Protein AF-A0A9E0WVB7-F1 (afdb_monomer_lite)

pLDDT: mean 81.83, std 14.7, range [46.34, 97.38]

Structure (mmCIF, N/CA/C/O backbone):
data_AF-A0A9E0WVB7-F1
#
_entry.id   AF-A0A9E0WVB7-F1
#
loop_
_atom_site.group_PDB
_atom_site.id
_atom_site.type_symbol
_atom_site.label_atom_id
_atom_site.label_alt_id
_atom_site.label_comp_id
_atom_site.label_asym_id
_atom_site.label_entity_id
_atom_site.label_seq_id
_atom_site.pdbx_PDB_ins_code
_atom_site.Cartn_x
_atom_site.Cartn_y
_atom_site.Cartn_z
_atom_site.occupancy
_atom_site.B_iso_or_equiv
_atom_site.auth_seq_id
_atom_site.auth_comp_id
_atom_site.auth_asym_id
_atom_site.auth_atom_id
_atom_site.pdbx_PDB_model_num
ATOM 1 N N . MET A 1 1 ? 19.053 -2.340 10.636 1.00 48.84 1 MET A N 1
ATOM 2 C CA . MET A 1 1 ? 18.260 -1.743 9.539 1.00 48.84 1 MET A CA 1
ATOM 3 C C . MET A 1 1 ? 16.827 -1.697 10.022 1.00 48.84 1 MET A C 1
ATOM 5 O O . MET A 1 1 ? 16.430 -2.649 10.674 1.00 48.84 1 MET A O 1
ATOM 9 N N . SER A 1 2 ? 16.124 -0.582 9.832 1.00 46.34 2 SER A N 1
ATOM 10 C CA . SER A 1 2 ? 14.733 -0.446 10.274 1.00 46.34 2 SER A CA 1
ATOM 11 C C . SER A 1 2 ? 13.798 -0.911 9.161 1.00 46.34 2 SER A C 1
ATOM 13 O O . SER A 1 2 ? 13.956 -0.451 8.032 1.00 46.34 2 SER A O 1
ATOM 15 N N . ASP A 1 3 ? 12.821 -1.757 9.488 1.00 56.62 3 ASP A N 1
ATOM 16 C CA . ASP A 1 3 ? 11.763 -2.218 8.572 1.00 56.62 3 ASP A CA 1
ATOM 17 C C . ASP A 1 3 ? 10.654 -1.158 8.376 1.00 56.62 3 ASP A C 1
ATOM 19 O O . ASP A 1 3 ? 9.590 -1.426 7.818 1.00 56.62 3 ASP A O 1
ATOM 23 N N . THR A 1 4 ? 10.868 0.064 8.871 1.00 65.06 4 THR A N 1
ATOM 24 C CA . THR A 1 4 ? 9.889 1.152 8.823 1.00 65.06 4 THR A CA 1
ATOM 25 C C . THR A 1 4 ? 9.940 1.906 7.495 1.00 65.06 4 THR A C 1
ATOM 27 O O . THR A 1 4 ? 10.993 2.381 7.064 1.00 65.06 4 THR A O 1
ATOM 30 N N . PHE A 1 5 ? 8.770 2.111 6.887 1.00 63.16 5 PHE A N 1
ATOM 31 C CA . PHE A 1 5 ? 8.596 3.068 5.795 1.00 63.16 5 PHE A CA 1
ATOM 32 C C . PHE A 1 5 ? 8.898 4.490 6.271 1.00 63.16 5 PHE A C 1
ATOM 34 O O . PHE A 1 5 ? 8.230 5.015 7.162 1.00 63.16 5 PHE A O 1
ATOM 41 N N . THR A 1 6 ? 9.896 5.123 5.657 1.00 66.25 6 THR A N 1
ATOM 42 C CA . THR A 1 6 ? 10.201 6.536 5.888 1.00 66.25 6 THR A CA 1
ATOM 43 C C . THR A 1 6 ? 9.596 7.354 4.758 1.00 66.25 6 THR A C 1
ATOM 45 O O . THR A 1 6 ? 9.941 7.174 3.590 1.00 66.25 6 THR A O 1
ATOM 48 N N . PHE A 1 7 ? 8.679 8.245 5.123 1.00 54.62 7 PHE A N 1
ATOM 49 C CA . PHE A 1 7 ? 7.975 9.121 4.200 1.00 54.62 7 PHE A CA 1
ATOM 50 C C . PHE A 1 7 ? 8.778 10.401 3.971 1.00 54.62 7 PHE A C 1
ATOM 52 O O . PHE A 1 7 ? 9.064 11.134 4.918 1.00 54.62 7 PHE A O 1
ATOM 59 N N . THR A 1 8 ? 9.123 10.691 2.721 1.00 60.03 8 THR A N 1
ATOM 60 C CA . THR A 1 8 ? 9.835 11.908 2.328 1.00 60.03 8 THR A CA 1
ATOM 61 C C . THR A 1 8 ? 9.042 12.647 1.251 1.00 60.03 8 THR A C 1
ATOM 63 O O . THR A 1 8 ? 8.426 12.068 0.356 1.00 60.03 8 THR A O 1
ATOM 66 N N . SER A 1 9 ? 9.007 13.978 1.324 1.00 57.41 9 SER A N 1
ATOM 67 C CA . SER A 1 9 ? 8.469 14.770 0.215 1.00 57.41 9 SER A CA 1
ATOM 68 C C . SER A 1 9 ? 9.299 14.481 -1.038 1.00 57.41 9 SER A C 1
ATOM 70 O O . SER A 1 9 ? 10.528 14.562 -0.976 1.00 57.41 9 SER A O 1
ATOM 72 N N . GLY A 1 10 ? 8.646 14.143 -2.153 1.00 55.22 10 GLY A N 1
ATOM 73 C CA . GLY A 1 10 ? 9.338 13.749 -3.379 1.00 55.22 10 GLY A CA 1
ATOM 74 C C . GLY A 1 10 ? 10.284 14.845 -3.877 1.00 55.22 10 GLY A C 1
ATOM 75 O O . GLY A 1 10 ? 9.906 16.015 -3.976 1.00 55.22 10 GLY A O 1
ATOM 76 N N . ALA A 1 11 ? 11.524 14.477 -4.205 1.00 52.75 11 ALA A N 1
ATOM 77 C CA . ALA A 1 11 ? 12.435 15.380 -4.894 1.00 52.75 11 ALA A CA 1
ATOM 78 C C . ALA A 1 11 ? 11.952 15.556 -6.346 1.00 52.75 11 ALA A C 1
ATOM 80 O O . ALA A 1 11 ? 11.760 14.570 -7.055 1.00 52.75 11 ALA A O 1
ATOM 81 N N . ASN A 1 12 ? 11.805 16.814 -6.786 1.00 51.78 12 ASN A N 1
ATOM 82 C CA . ASN A 1 12 ? 11.349 17.273 -8.114 1.00 51.78 12 ASN A CA 1
ATOM 83 C C . ASN A 1 12 ? 9.842 17.572 -8.264 1.00 51.78 12 ASN A C 1
ATOM 85 O O . ASN A 1 12 ? 9.169 17.020 -9.127 1.00 51.78 12 ASN A O 1
ATOM 89 N N . LEU A 1 13 ? 9.337 18.560 -7.516 1.00 52.12 13 LEU A N 1
ATOM 90 C CA . LEU A 1 13 ? 7.989 19.149 -7.643 1.00 52.12 13 LEU A CA 1
ATOM 91 C C . LEU A 1 13 ? 7.839 20.125 -8.843 1.00 52.12 13 LEU A C 1
ATOM 93 O O . LEU A 1 13 ? 7.372 21.252 -8.690 1.00 52.12 13 LEU A O 1
ATOM 97 N N . ARG A 1 14 ? 8.263 19.738 -10.052 1.00 50.09 14 ARG A N 1
ATOM 98 C CA . ARG A 1 14 ? 7.958 20.464 -11.314 1.00 50.09 14 ARG A CA 1
ATOM 99 C C . ARG A 1 14 ? 6.973 19.626 -12.144 1.00 50.09 14 ARG A C 1
ATOM 101 O O . ARG A 1 14 ? 6.858 18.447 -11.843 1.00 50.09 14 ARG A O 1
ATOM 108 N N . PRO A 1 15 ? 6.224 20.164 -13.128 1.00 49.16 15 PRO A N 1
ATOM 109 C CA . PRO A 1 15 ? 4.788 19.876 -13.313 1.00 49.16 15 PRO A CA 1
ATOM 110 C C . PRO A 1 15 ? 4.400 18.442 -13.742 1.00 49.16 15 PRO A C 1
ATOM 112 O O . PRO A 1 15 ? 3.219 18.164 -13.911 1.00 49.16 15 PRO A O 1
ATOM 115 N N . ALA A 1 16 ? 5.364 17.526 -13.878 1.00 53.88 16 ALA A N 1
ATOM 116 C CA . ALA A 1 16 ? 5.172 16.092 -14.107 1.00 53.88 16 ALA A CA 1
ATOM 117 C C . ALA A 1 16 ? 5.858 15.184 -13.059 1.00 53.88 16 ALA A C 1
ATOM 119 O O . ALA A 1 16 ? 6.043 13.990 -13.284 1.00 53.88 16 ALA A O 1
ATOM 120 N N . GLY A 1 17 ? 6.274 15.751 -11.929 1.00 66.94 17 GLY A N 1
ATOM 121 C CA . GLY A 1 17 ? 7.170 15.121 -10.970 1.00 66.94 17 GLY A CA 1
ATOM 122 C C . GLY A 1 17 ? 6.508 14.274 -9.887 1.00 66.94 17 GLY A C 1
ATOM 123 O O . GLY A 1 17 ? 5.281 14.199 -9.754 1.00 66.94 17 GLY A O 1
ATOM 124 N N . LEU A 1 18 ? 7.363 13.627 -9.101 1.00 73.00 18 LEU A N 1
ATOM 125 C CA . LEU A 1 18 ? 6.999 12.825 -7.942 1.00 73.00 18 LEU A CA 1
ATOM 126 C C . LEU A 1 18 ? 6.455 13.753 -6.848 1.00 73.00 18 LEU A C 1
ATOM 128 O O . LEU A 1 18 ? 7.194 14.556 -6.286 1.00 73.00 18 LEU A O 1
ATOM 132 N N . ALA A 1 19 ? 5.154 13.675 -6.571 1.00 79.62 19 ALA A N 1
ATOM 133 C CA . ALA A 1 19 ? 4.512 14.470 -5.526 1.00 79.62 19 ALA A CA 1
ATOM 134 C C . ALA A 1 19 ? 4.908 13.970 -4.132 1.00 79.62 19 ALA A C 1
ATOM 136 O O . ALA A 1 19 ? 5.050 14.748 -3.191 1.00 79.62 19 ALA A O 1
ATOM 137 N N . TYR A 1 20 ? 5.082 12.656 -4.008 1.00 82.88 20 TYR A N 1
ATOM 138 C CA . TYR A 1 20 ? 5.343 11.991 -2.745 1.00 82.88 20 TYR A CA 1
ATOM 139 C C . TYR A 1 20 ? 6.110 10.697 -2.957 1.00 82.88 20 TYR A C 1
ATOM 141 O O . TYR A 1 20 ? 5.823 9.971 -3.913 1.00 82.88 20 TYR A O 1
ATOM 149 N N . GLU A 1 21 ? 7.019 10.391 -2.038 1.00 85.56 21 GLU A N 1
ATOM 150 C CA . GLU A 1 21 ? 7.712 9.114 -1.987 1.00 85.56 21 GLU A CA 1
ATOM 151 C C . GLU A 1 21 ? 7.816 8.609 -0.547 1.00 85.56 21 GLU A C 1
ATOM 153 O O . GLU A 1 21 ? 8.089 9.344 0.394 1.00 85.56 21 GLU A O 1
ATOM 158 N N . SER A 1 22 ? 7.600 7.319 -0.366 1.00 84.00 22 SER A N 1
ATOM 159 C CA . SER A 1 22 ? 7.937 6.604 0.854 1.00 84.00 22 SER A CA 1
ATOM 160 C C . SER A 1 22 ? 8.802 5.438 0.481 1.00 84.00 22 SER A C 1
ATOM 162 O O . SER A 1 22 ? 8.465 4.739 -0.474 1.00 84.00 22 SER A O 1
ATOM 164 N N . THR A 1 23 ? 9.861 5.184 1.234 1.00 85.44 23 THR A N 1
ATOM 165 C CA . THR A 1 23 ? 10.708 4.018 0.993 1.00 85.44 23 THR A CA 1
ATOM 166 C C . THR A 1 23 ? 11.015 3.267 2.273 1.00 85.44 23 THR A C 1
ATOM 168 O O . THR A 1 23 ? 11.236 3.879 3.320 1.00 85.44 23 THR A O 1
ATOM 171 N N . ALA A 1 24 ? 11.080 1.943 2.165 1.00 84.25 24 ALA A N 1
ATOM 172 C CA . ALA A 1 24 ? 11.630 1.057 3.181 1.00 84.25 24 ALA A CA 1
ATOM 173 C C . ALA A 1 24 ? 12.738 0.204 2.555 1.00 84.25 24 ALA A C 1
ATOM 175 O O . ALA A 1 24 ? 12.566 -0.371 1.475 1.00 84.25 24 ALA A O 1
ATOM 176 N N . PHE A 1 25 ? 13.876 0.126 3.242 1.00 84.56 25 PHE A N 1
ATOM 177 C CA . PHE A 1 25 ? 14.972 -0.752 2.851 1.00 84.56 25 PHE A CA 1
ATOM 178 C C . PHE A 1 25 ? 14.753 -2.132 3.453 1.00 84.56 25 PHE A C 1
ATOM 180 O O . PHE A 1 25 ? 14.686 -2.282 4.669 1.00 84.56 25 PHE A O 1
ATOM 187 N N . ILE A 1 26 ? 14.694 -3.133 2.587 1.00 81.44 26 ILE A N 1
ATOM 188 C CA . ILE A 1 26 ? 14.621 -4.547 2.945 1.00 81.44 26 ILE A CA 1
ATOM 189 C C . ILE A 1 26 ? 15.946 -5.168 2.472 1.00 81.44 26 ILE A C 1
ATOM 191 O O . ILE A 1 26 ? 16.460 -4.752 1.435 1.00 81.44 26 ILE A O 1
ATOM 195 N N . PRO A 1 27 ? 16.570 -6.127 3.175 1.00 83.94 27 PRO A N 1
ATOM 196 C CA . PRO A 1 27 ? 17.826 -6.719 2.712 1.00 83.94 27 PRO A CA 1
ATOM 197 C C . PRO A 1 27 ? 17.748 -7.207 1.249 1.00 83.94 27 PRO A C 1
ATOM 199 O O . PRO A 1 27 ? 17.012 -8.137 0.930 1.00 83.94 27 PRO A O 1
ATOM 202 N N . GLY A 1 28 ? 18.488 -6.544 0.351 1.00 84.25 28 GLY A N 1
ATOM 203 C CA . GLY A 1 28 ? 18.493 -6.820 -1.095 1.00 84.25 28 GLY A CA 1
ATOM 204 C C . GLY A 1 28 ? 17.394 -6.137 -1.926 1.00 84.25 28 GLY A C 1
ATOM 205 O O . GLY A 1 28 ? 17.394 -6.291 -3.148 1.00 84.25 28 GLY A O 1
ATOM 206 N N . TRP A 1 29 ? 16.492 -5.367 -1.307 1.00 85.31 29 TRP A N 1
ATOM 207 C CA . TRP A 1 29 ? 15.314 -4.773 -1.948 1.00 85.31 29 TRP A CA 1
ATOM 208 C C . TRP A 1 29 ? 14.983 -3.365 -1.426 1.00 85.31 29 TRP A C 1
ATOM 210 O O . TRP A 1 29 ? 15.284 -2.989 -0.296 1.00 85.31 29 TRP A O 1
ATOM 220 N N . LEU A 1 30 ? 14.286 -2.586 -2.248 1.00 86.69 30 LEU A N 1
ATOM 221 C CA . LEU A 1 30 ? 13.718 -1.291 -1.887 1.00 86.69 30 LEU A CA 1
ATOM 222 C C . LEU A 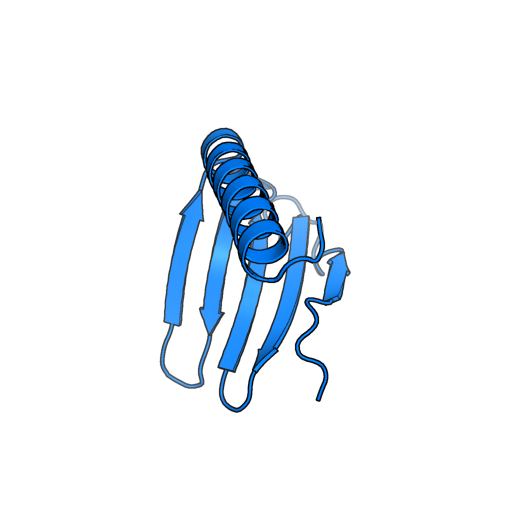1 30 ? 12.212 -1.312 -2.147 1.00 86.69 30 LEU A C 1
ATOM 224 O O . LEU A 1 30 ? 11.778 -1.296 -3.304 1.00 86.69 30 LEU A O 1
ATOM 228 N N . ALA A 1 31 ? 11.415 -1.318 -1.083 1.00 88.06 31 ALA A N 1
ATOM 229 C CA . ALA A 1 31 ? 9.978 -1.107 -1.194 1.00 88.06 31 ALA A CA 1
ATOM 230 C C . ALA A 1 31 ? 9.690 0.396 -1.268 1.00 88.06 31 ALA A C 1
ATOM 232 O O . ALA A 1 31 ? 10.286 1.176 -0.524 1.00 88.06 31 ALA A O 1
ATOM 233 N N . SER A 1 32 ? 8.781 0.810 -2.149 1.00 87.75 32 SER A N 1
ATOM 234 C CA . SER A 1 32 ? 8.436 2.219 -2.334 1.00 87.75 32 SER A CA 1
ATOM 235 C C . SER A 1 32 ? 6.946 2.448 -2.569 1.00 87.75 32 SER A C 1
ATOM 237 O O . SER A 1 32 ? 6.343 1.738 -3.373 1.00 87.75 32 SER A O 1
ATOM 239 N N . VAL A 1 33 ? 6.393 3.496 -1.957 1.00 89.25 33 VAL A N 1
ATOM 240 C CA . VAL A 1 33 ? 5.097 4.091 -2.316 1.00 89.25 33 VAL A CA 1
ATOM 241 C C . VAL A 1 33 ? 5.356 5.437 -2.975 1.00 89.25 33 VAL A C 1
ATOM 243 O O . VAL A 1 33 ? 6.021 6.282 -2.388 1.00 89.25 33 VAL A O 1
ATOM 246 N N . ARG A 1 34 ? 4.837 5.665 -4.179 1.00 88.50 34 ARG A N 1
ATOM 247 C CA . ARG A 1 34 ? 5.047 6.909 -4.934 1.00 88.50 34 ARG A CA 1
ATOM 248 C C . ARG A 1 34 ? 3.730 7.485 -5.415 1.00 88.50 34 ARG A C 1
ATOM 250 O O . ARG A 1 34 ? 2.874 6.729 -5.862 1.00 88.50 34 ARG A O 1
ATOM 257 N N . VAL A 1 35 ? 3.591 8.807 -5.379 1.00 88.50 35 VAL A N 1
ATOM 258 C CA . VAL A 1 35 ? 2.449 9.523 -5.969 1.00 88.50 35 VAL A CA 1
ATOM 259 C C . VAL A 1 35 ? 2.953 10.429 -7.081 1.00 88.50 35 VAL A C 1
ATOM 261 O O . VAL A 1 35 ? 3.820 11.272 -6.855 1.00 88.50 35 VAL A O 1
ATOM 264 N N . TRP A 1 36 ? 2.406 10.279 -8.281 1.00 85.69 36 TRP A N 1
ATOM 265 C CA . TRP A 1 36 ? 2.826 11.030 -9.462 1.00 85.69 36 TRP A CA 1
ATOM 266 C C . TRP A 1 36 ? 1.882 12.205 -9.716 1.00 85.69 36 TRP A C 1
ATOM 268 O O . TRP A 1 36 ? 0.720 11.995 -10.062 1.00 85.69 36 TRP A O 1
ATOM 278 N N . SER A 1 37 ? 2.380 13.440 -9.584 1.00 76.88 37 SER A N 1
ATOM 279 C CA . SER A 1 37 ? 1.549 14.659 -9.643 1.00 76.88 37 SER A CA 1
ATOM 280 C C . SER A 1 37 ? 0.746 14.795 -10.944 1.00 76.88 37 SER A C 1
ATOM 282 O O . SER A 1 37 ? -0.443 15.083 -10.890 1.00 76.88 37 SER A O 1
ATOM 284 N N . ALA A 1 38 ? 1.353 14.522 -12.104 1.00 80.31 38 ALA A N 1
ATOM 285 C CA . ALA A 1 38 ? 0.694 14.701 -13.403 1.00 80.31 38 ALA A CA 1
ATOM 286 C C . ALA A 1 38 ? -0.399 13.672 -13.722 1.00 80.31 38 ALA A C 1
ATOM 288 O O . ALA A 1 38 ? -1.299 13.966 -14.501 1.00 80.31 38 ALA A O 1
ATOM 289 N N . SER A 1 39 ? -0.315 12.461 -13.169 1.00 83.00 39 SER A N 1
ATOM 290 C CA . SER A 1 39 ? -1.266 11.383 -13.489 1.00 83.00 39 SER A CA 1
ATOM 291 C C . SER A 1 39 ? -2.196 11.032 -12.334 1.00 83.00 39 SER A C 1
ATOM 293 O O . SER A 1 39 ? -3.125 10.253 -12.525 1.00 83.00 39 SER A O 1
ATOM 295 N N . GLY A 1 40 ? -1.925 11.542 -11.129 1.00 84.06 40 GLY A N 1
ATOM 296 C CA . GLY A 1 40 ? -2.611 11.130 -9.904 1.00 84.06 40 GLY A CA 1
ATOM 297 C C . GLY A 1 40 ? -2.385 9.660 -9.535 1.00 84.06 40 GLY A C 1
ATOM 298 O O . GLY A 1 40 ? -3.033 9.158 -8.619 1.00 84.06 40 GLY A O 1
ATOM 299 N N . ARG A 1 41 ? -1.488 8.956 -10.240 1.00 90.94 41 ARG A N 1
ATOM 300 C CA . ARG A 1 41 ? -1.218 7.536 -10.012 1.00 90.94 41 ARG A CA 1
ATOM 301 C C . ARG A 1 41 ? -0.422 7.344 -8.736 1.00 90.94 41 ARG A C 1
ATOM 303 O O . ARG A 1 41 ? 0.556 8.053 -8.486 1.00 90.94 41 ARG A O 1
ATOM 310 N N . ILE A 1 42 ? -0.813 6.326 -7.989 1.00 92.31 42 ILE A N 1
ATOM 311 C CA . ILE A 1 42 ? -0.154 5.878 -6.772 1.00 92.31 42 ILE A CA 1
ATOM 312 C C . ILE A 1 42 ? 0.456 4.515 -7.071 1.00 92.31 42 ILE A C 1
ATOM 314 O O . ILE A 1 42 ? -0.248 3.607 -7.504 1.00 92.31 42 ILE A O 1
ATOM 318 N N . THR A 1 43 ? 1.761 4.356 -6.880 1.00 91.62 43 THR A N 1
ATOM 319 C CA . THR A 1 43 ? 2.447 3.086 -7.141 1.00 91.62 43 THR A CA 1
ATOM 320 C C . THR A 1 43 ? 3.015 2.513 -5.858 1.00 91.62 43 THR A C 1
ATOM 322 O O . THR A 1 43 ? 3.755 3.213 -5.169 1.00 91.62 43 THR A O 1
ATOM 325 N N . LEU A 1 44 ? 2.728 1.244 -5.584 1.00 91.00 44 LEU A N 1
ATOM 326 C CA . LEU A 1 44 ? 3.408 0.440 -4.571 1.00 91.00 44 LEU A CA 1
ATOM 327 C C . LEU A 1 44 ? 4.314 -0.552 -5.301 1.00 91.00 44 LEU A C 1
ATOM 329 O O . LEU A 1 44 ? 3.815 -1.375 -6.065 1.00 91.00 44 LEU A O 1
ATOM 333 N N . ALA A 1 45 ? 5.625 -0.466 -5.098 1.00 90.25 45 ALA A N 1
ATOM 334 C CA . ALA A 1 45 ? 6.600 -1.263 -5.840 1.00 90.25 45 ALA A CA 1
ATOM 335 C C . ALA A 1 45 ? 7.691 -1.842 -4.939 1.00 90.25 45 ALA A C 1
ATOM 337 O O . ALA A 1 45 ? 8.070 -1.220 -3.947 1.00 90.25 45 ALA A O 1
ATOM 338 N N . MET A 1 46 ? 8.232 -2.996 -5.328 1.00 88.50 46 MET A N 1
ATOM 339 C CA . MET A 1 46 ? 9.532 -3.477 -4.874 1.00 88.50 46 MET A CA 1
ATOM 340 C C . MET A 1 46 ? 10.541 -3.368 -6.010 1.00 88.50 46 MET A C 1
ATOM 342 O O . MET A 1 46 ? 10.314 -3.842 -7.125 1.00 88.50 46 MET A O 1
ATOM 346 N N . ASN A 1 47 ? 11.679 -2.768 -5.694 1.00 85.38 47 ASN A N 1
ATOM 347 C CA . ASN A 1 47 ? 12.765 -2.517 -6.621 1.00 85.38 47 ASN A CA 1
ATOM 348 C C . ASN A 1 47 ? 14.005 -3.263 -6.114 1.00 85.38 47 ASN A C 1
ATOM 350 O O . ASN A 1 47 ? 14.477 -3.010 -5.008 1.00 85.38 47 ASN A O 1
ATOM 354 N N . GLY A 1 48 ? 14.520 -4.191 -6.908 1.00 80.38 48 GLY A N 1
ATOM 355 C CA . GLY A 1 48 ? 15.811 -4.846 -6.720 1.00 80.38 48 GLY A CA 1
ATOM 356 C C . GLY A 1 48 ? 16.762 -4.482 -7.859 1.00 80.38 48 GLY A C 1
ATOM 357 O O . GLY A 1 48 ? 16.378 -3.803 -8.809 1.00 80.38 48 GLY A O 1
ATOM 358 N N . HIS A 1 49 ? 18.005 -4.964 -7.791 1.00 75.50 49 HIS A N 1
ATOM 359 C CA . HIS A 1 49 ? 19.054 -4.623 -8.764 1.00 75.50 49 HIS A CA 1
ATOM 360 C C . HIS A 1 49 ? 18.652 -4.883 -10.231 1.00 75.50 49 HIS A C 1
ATOM 362 O O . HIS A 1 49 ? 18.990 -4.098 -11.110 1.00 75.50 49 HIS A O 1
ATOM 368 N N . ALA A 1 50 ? 17.901 -5.960 -10.485 1.00 77.50 50 ALA A N 1
ATOM 369 C CA . ALA A 1 50 ? 17.418 -6.342 -11.817 1.00 77.50 50 ALA A CA 1
ATOM 370 C C . ALA A 1 50 ? 15.947 -6.805 -11.827 1.00 77.50 50 ALA A C 1
ATOM 372 O O . ALA A 1 50 ? 15.477 -7.363 -12.815 1.00 77.50 50 ALA A O 1
ATOM 373 N N . ALA A 1 51 ? 15.218 -6.607 -10.727 1.00 76.50 51 ALA A N 1
ATOM 374 C CA . ALA A 1 51 ? 13.839 -7.055 -10.578 1.00 76.50 51 ALA A CA 1
ATOM 375 C C . ALA A 1 51 ? 12.964 -5.885 -10.138 1.00 76.50 51 ALA A C 1
ATOM 377 O O . ALA A 1 51 ? 13.275 -5.198 -9.169 1.00 76.50 51 ALA A O 1
ATOM 378 N N . HIS A 1 52 ? 11.861 -5.676 -10.845 1.00 82.75 52 HIS A N 1
ATOM 379 C CA . HIS A 1 52 ? 10.868 -4.672 -10.500 1.00 82.75 52 HIS A CA 1
ATOM 380 C C . HIS A 1 52 ? 9.491 -5.319 -10.549 1.00 82.75 52 HIS A C 1
ATOM 382 O O . HIS A 1 52 ? 9.071 -5.820 -11.594 1.00 82.75 52 HIS A O 1
ATOM 388 N N . CYS A 1 53 ? 8.771 -5.275 -9.436 1.00 87.50 53 CYS A N 1
ATOM 389 C CA . CYS A 1 53 ? 7.355 -5.605 -9.404 1.00 87.50 53 CYS A CA 1
ATOM 390 C C . CYS A 1 53 ? 6.603 -4.482 -8.699 1.00 87.50 53 CYS A C 1
ATOM 392 O O . CYS A 1 53 ? 7.096 -3.886 -7.744 1.00 87.50 53 CYS A O 1
ATOM 394 N N . GLY A 1 54 ? 5.410 -4.159 -9.184 1.00 89.88 54 GLY A N 1
ATOM 395 C CA . GLY A 1 54 ? 4.628 -3.096 -8.585 1.00 89.88 54 GLY A CA 1
ATOM 396 C C . GLY A 1 54 ? 3.190 -3.092 -9.051 1.00 89.88 54 GLY A C 1
ATOM 397 O O . GLY A 1 54 ? 2.855 -3.600 -10.119 1.00 89.88 54 GLY A O 1
ATOM 398 N N . MET A 1 55 ? 2.355 -2.500 -8.214 1.00 93.88 55 MET A N 1
ATOM 399 C CA . MET A 1 55 ? 0.953 -2.239 -8.479 1.00 93.88 55 MET A CA 1
ATOM 400 C C . MET A 1 55 ? 0.755 -0.737 -8.644 1.00 93.88 55 MET A C 1
ATOM 402 O O . MET A 1 55 ? 1.423 0.070 -7.991 1.00 93.88 55 MET A O 1
ATOM 406 N N . VAL A 1 56 ? -0.162 -0.370 -9.532 1.00 93.12 56 VAL A N 1
ATOM 407 C CA . VAL A 1 56 ? -0.506 1.017 -9.840 1.00 93.12 56 VAL A CA 1
ATOM 408 C C . VAL A 1 56 ? -1.987 1.201 -9.567 1.00 93.12 56 VAL A C 1
ATOM 410 O O . VAL A 1 56 ? -2.804 0.423 -10.051 1.00 93.12 56 VAL A O 1
ATOM 413 N N . PHE A 1 57 ? -2.313 2.243 -8.818 1.00 94.12 57 PHE A N 1
ATOM 414 C CA . PHE A 1 57 ? -3.661 2.567 -8.385 1.00 94.12 57 PHE A CA 1
ATOM 415 C C . PHE A 1 57 ? -4.003 4.004 -8.762 1.00 94.12 57 PHE A C 1
ATOM 417 O O . PHE A 1 57 ? -3.126 4.875 -8.815 1.00 94.12 57 PHE A O 1
ATOM 424 N N . ASP A 1 58 ? -5.288 4.271 -8.958 1.00 94.38 58 ASP A N 1
ATOM 425 C CA . ASP A 1 58 ? -5.821 5.610 -8.723 1.00 94.38 58 ASP A CA 1
ATOM 426 C C . ASP A 1 58 ? -6.050 5.861 -7.215 1.00 94.38 58 ASP A C 1
ATOM 428 O O . ASP A 1 58 ? -5.840 4.993 -6.361 1.00 94.38 58 ASP A O 1
ATOM 432 N N . ALA A 1 59 ? -6.482 7.075 -6.867 1.00 90.31 59 ALA A N 1
ATOM 433 C CA . ALA A 1 59 ? -6.713 7.457 -5.478 1.00 90.31 59 ALA A CA 1
ATOM 434 C C . ALA A 1 59 ? -7.854 6.676 -4.798 1.00 90.31 59 ALA A C 1
ATOM 436 O O . ALA A 1 59 ? -7.789 6.444 -3.590 1.00 90.31 59 ALA A O 1
ATOM 437 N N . ALA A 1 60 ? -8.899 6.285 -5.531 1.00 93.94 60 ALA A N 1
ATOM 438 C CA . ALA A 1 60 ? -10.029 5.552 -4.967 1.00 93.94 60 ALA A CA 1
ATOM 439 C C . ALA A 1 60 ? -9.638 4.097 -4.671 1.00 93.94 60 ALA A C 1
ATOM 441 O O . ALA A 1 60 ? -9.880 3.604 -3.568 1.00 93.94 60 ALA A O 1
ATOM 442 N N . GLN A 1 61 ? -8.952 3.450 -5.612 1.00 96.31 61 GLN A N 1
ATOM 443 C CA . GLN A 1 61 ? -8.410 2.103 -5.460 1.00 96.31 61 GLN A CA 1
ATOM 444 C C . GLN A 1 61 ? -7.395 2.032 -4.316 1.00 96.31 61 GLN A C 1
ATOM 446 O O . GLN A 1 61 ? -7.467 1.127 -3.487 1.00 96.31 61 GLN A O 1
ATOM 451 N N . ALA A 1 62 ? -6.494 3.015 -4.211 1.00 93.12 62 ALA A N 1
ATOM 452 C CA . ALA A 1 62 ? -5.521 3.062 -3.122 1.00 93.12 62 ALA A CA 1
ATOM 453 C C . ALA A 1 62 ? -6.195 3.176 -1.744 1.00 93.12 62 ALA A C 1
ATOM 455 O O . ALA A 1 62 ? -5.773 2.513 -0.797 1.00 93.12 62 ALA A O 1
ATOM 456 N N . ARG A 1 63 ? -7.266 3.978 -1.625 1.00 94.12 63 ARG A N 1
ATOM 457 C CA . ARG A 1 63 ? -8.049 4.081 -0.381 1.00 94.12 63 ARG A CA 1
ATOM 458 C C . ARG A 1 63 ? -8.740 2.768 -0.028 1.00 94.12 63 ARG A C 1
ATOM 460 O O . ARG A 1 63 ? -8.728 2.393 1.139 1.00 94.12 63 ARG A O 1
ATOM 467 N N . ALA A 1 64 ? -9.311 2.075 -1.013 1.00 95.94 64 ALA A N 1
ATOM 468 C CA . ALA A 1 64 ? -9.943 0.777 -0.793 1.00 95.94 64 ALA A CA 1
ATOM 469 C C . ALA A 1 64 ? -8.927 -0.257 -0.278 1.00 95.94 64 ALA A C 1
ATOM 471 O O . ALA A 1 64 ? -9.159 -0.879 0.752 1.00 95.94 64 ALA A O 1
ATOM 472 N N . VAL A 1 65 ? -7.758 -0.364 -0.919 1.00 94.19 65 VAL A N 1
ATOM 473 C CA . VAL A 1 65 ? -6.682 -1.265 -0.468 1.00 94.19 65 VAL A CA 1
ATOM 474 C C . VAL A 1 65 ? -6.197 -0.905 0.939 1.00 94.19 65 VAL A C 1
ATOM 476 O O . VAL A 1 65 ? -5.989 -1.792 1.761 1.00 94.19 65 VAL A O 1
ATOM 479 N N . ALA A 1 66 ? -6.044 0.385 1.250 1.00 92.69 66 ALA A N 1
ATOM 480 C CA . ALA A 1 66 ? -5.656 0.817 2.591 1.00 92.69 66 ALA A CA 1
ATOM 481 C C . ALA A 1 66 ? -6.695 0.420 3.654 1.00 92.69 66 ALA A C 1
ATOM 483 O O . ALA 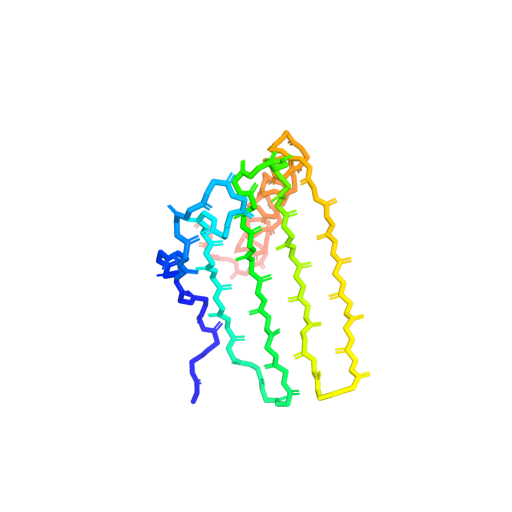A 1 66 ? -6.310 -0.009 4.739 1.00 92.69 66 ALA A O 1
ATOM 484 N N . ALA A 1 67 ? -7.991 0.522 3.344 1.00 95.81 67 ALA A N 1
ATOM 485 C CA . ALA A 1 67 ? -9.054 0.089 4.248 1.00 95.81 67 ALA A CA 1
ATOM 486 C C . ALA A 1 67 ? -8.990 -1.424 4.516 1.00 95.81 67 ALA A C 1
ATOM 488 O O . ALA A 1 67 ? -9.003 -1.829 5.675 1.00 95.81 67 ALA A O 1
ATOM 489 N N . GLU A 1 68 ? -8.820 -2.241 3.472 1.00 97.38 68 GLU A N 1
ATOM 490 C CA . GLU A 1 68 ? -8.661 -3.698 3.609 1.00 97.38 68 GLU A CA 1
ATOM 491 C C . GLU A 1 68 ? -7.445 -4.065 4.473 1.00 97.38 68 GLU A C 1
ATOM 493 O O . GLU A 1 68 ? -7.532 -4.917 5.358 1.00 97.38 68 GLU A O 1
ATOM 498 N N . LEU A 1 69 ? -6.310 -3.383 4.273 1.00 94.75 69 LEU A N 1
ATOM 499 C CA . LEU A 1 69 ? -5.105 -3.598 5.080 1.00 94.75 69 LEU A CA 1
ATOM 500 C C . LEU A 1 69 ? -5.320 -3.235 6.555 1.00 94.75 69 LEU A C 1
ATOM 502 O O . LEU A 1 69 ? -4.850 -3.959 7.432 1.00 94.75 69 LEU A O 1
ATOM 506 N N . LEU A 1 70 ? -6.040 -2.146 6.842 1.00 96.31 70 LEU A N 1
ATOM 507 C CA . LEU A 1 70 ? -6.378 -1.752 8.213 1.00 96.31 70 LEU A CA 1
ATOM 508 C C . LEU A 1 70 ? -7.303 -2.777 8.881 1.00 96.31 70 LEU A C 1
ATOM 510 O O . LEU A 1 70 ? -7.072 -3.151 10.031 1.00 96.31 70 LEU A O 1
ATOM 514 N N . THR A 1 71 ? -8.310 -3.275 8.161 1.00 96.69 71 THR A N 1
ATOM 515 C CA . THR A 1 71 ? -9.193 -4.341 8.654 1.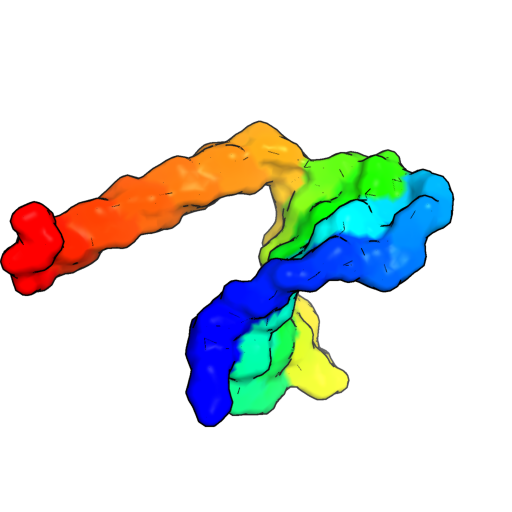00 96.69 71 THR A CA 1
ATOM 516 C C . THR A 1 71 ? -8.414 -5.625 8.935 1.00 96.69 71 THR A C 1
ATOM 518 O O . THR A 1 71 ? -8.601 -6.238 9.987 1.00 96.69 71 THR A O 1
ATOM 521 N N . ALA A 1 72 ? -7.502 -6.014 8.041 1.00 96.00 72 ALA A N 1
ATOM 522 C CA . ALA A 1 72 ? -6.651 -7.185 8.234 1.00 96.00 72 ALA A CA 1
ATOM 523 C C . ALA A 1 72 ? -5.713 -7.033 9.444 1.00 96.00 72 ALA A C 1
ATOM 525 O O . ALA A 1 72 ? -5.550 -7.984 10.210 1.00 96.00 72 ALA A O 1
ATOM 526 N N . ALA A 1 73 ? -5.135 -5.846 9.650 1.00 95.00 73 ALA A N 1
ATOM 527 C CA . ALA A 1 73 ? -4.300 -5.558 10.815 1.00 95.00 73 ALA A CA 1
ATOM 528 C C . ALA A 1 73 ? -5.093 -5.695 12.125 1.00 95.00 73 ALA A C 1
ATOM 530 O O . ALA A 1 73 ? -4.661 -6.411 13.026 1.00 95.00 73 ALA A O 1
ATOM 531 N N . ALA A 1 74 ? -6.296 -5.114 12.192 1.00 95.81 74 ALA A N 1
ATOM 532 C CA . ALA A 1 74 ? -7.171 -5.244 13.357 1.00 95.81 74 ALA A CA 1
ATOM 533 C C . ALA A 1 74 ? -7.546 -6.711 13.644 1.00 95.81 74 ALA A C 1
ATOM 535 O O . ALA A 1 74 ? -7.544 -7.146 14.796 1.00 95.81 74 ALA A O 1
ATOM 536 N N . ALA A 1 75 ? -7.825 -7.500 12.601 1.00 96.25 75 ALA A N 1
ATOM 537 C CA . ALA A 1 75 ? -8.092 -8.930 12.748 1.00 96.25 75 ALA A CA 1
ATOM 538 C C . ALA A 1 75 ? -6.867 -9.703 13.274 1.00 96.25 75 ALA A C 1
ATOM 540 O O . ALA A 1 75 ? -7.015 -10.604 14.103 1.00 96.25 75 ALA A O 1
ATOM 541 N N . ALA A 1 76 ? -5.658 -9.345 12.829 1.00 96.00 76 ALA A N 1
ATOM 542 C CA . ALA A 1 76 ? -4.418 -9.949 13.307 1.00 96.00 76 ALA A CA 1
ATOM 543 C C . ALA A 1 76 ? -4.135 -9.613 14.782 1.00 96.00 76 ALA A C 1
ATOM 545 O O . ALA A 1 76 ? -3.767 -10.510 15.543 1.00 96.00 76 ALA A O 1
ATOM 546 N N . ASP A 1 77 ? -4.355 -8.365 15.204 1.00 96.56 77 ASP A N 1
ATOM 547 C CA . ASP A 1 77 ? -4.205 -7.955 16.606 1.00 96.56 77 ASP A CA 1
ATOM 548 C C . ASP A 1 77 ? -5.205 -8.679 17.514 1.00 96.56 77 ASP A C 1
ATOM 550 O O . ASP A 1 77 ? -4.822 -9.204 18.565 1.00 96.56 77 ASP A O 1
ATOM 554 N N . ALA A 1 78 ? -6.461 -8.807 17.075 1.00 95.06 78 ALA A N 1
ATOM 555 C CA . ALA A 1 78 ? -7.476 -9.576 17.789 1.00 95.06 78 ALA A CA 1
ATOM 556 C C . ALA A 1 78 ? -7.081 -11.056 17.937 1.00 95.06 78 ALA A C 1
ATOM 558 O O . ALA A 1 78 ? -7.174 -11.611 19.033 1.00 95.06 78 ALA A O 1
ATOM 559 N N . ALA A 1 79 ? -6.568 -11.684 16.873 1.00 94.62 79 ALA A N 1
ATOM 560 C CA . ALA A 1 79 ? -6.087 -13.067 16.915 1.00 94.62 79 ALA A CA 1
ATOM 561 C C . ALA A 1 79 ? -4.8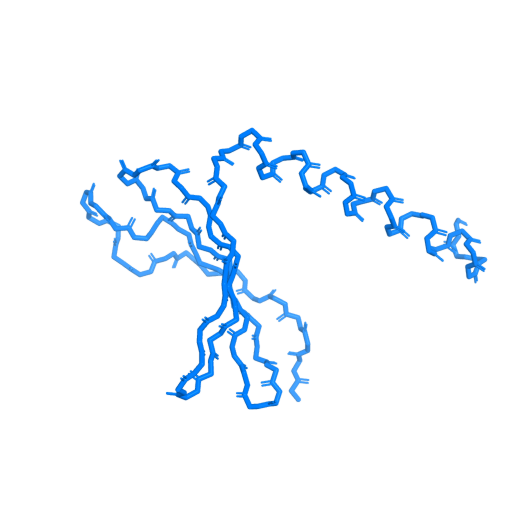88 -13.262 17.865 1.00 94.62 79 ALA A C 1
ATOM 563 O O . ALA A 1 79 ? -4.684 -14.358 18.387 1.00 94.62 79 ALA A O 1
ATOM 564 N N . GLN A 1 80 ? -4.103 -12.208 18.106 1.00 94.25 80 GLN A N 1
ATOM 565 C CA . GLN A 1 80 ? -2.954 -12.213 19.017 1.00 94.25 80 GLN A CA 1
ATOM 566 C C . GLN A 1 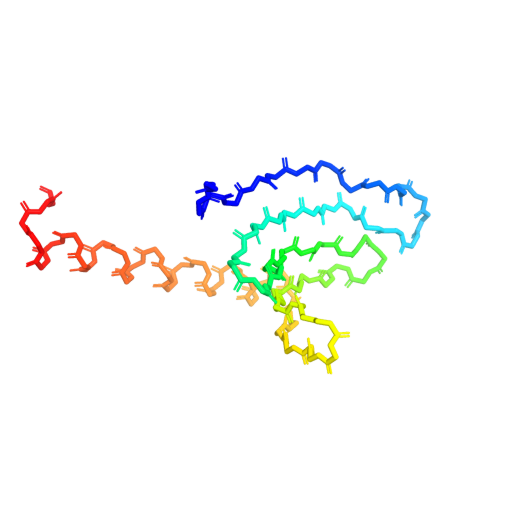80 ? -3.297 -11.736 20.439 1.00 94.25 80 GLN A C 1
ATOM 568 O O . GLN A 1 80 ? -2.401 -11.668 21.281 1.00 94.25 80 GLN A O 1
ATOM 573 N N . GLY A 1 81 ? -4.565 -11.411 20.722 1.00 89.94 81 GLY A N 1
ATOM 574 C CA . GLY A 1 81 ? -5.010 -10.924 22.031 1.00 89.94 81 GLY A CA 1
ATOM 575 C C . GLY A 1 81 ? -4.513 -9.515 22.375 1.00 89.94 81 GLY A C 1
ATOM 576 O O . GLY A 1 81 ? -4.313 -9.213 23.549 1.00 89.94 81 GLY A O 1
ATOM 577 N N . ARG A 1 82 ? -4.271 -8.674 21.362 1.00 83.75 82 ARG A N 1
ATOM 578 C CA . ARG A 1 82 ? -3.770 -7.291 21.497 1.00 83.75 82 ARG A CA 1
ATOM 579 C C . ARG A 1 82 ? -4.838 -6.221 21.228 1.00 83.75 82 ARG A C 1
ATOM 581 O O . ARG A 1 82 ? -4.482 -5.060 21.050 1.00 83.75 82 ARG A O 1
ATOM 588 N N . ALA A 1 83 ? -6.101 -6.637 21.139 1.00 68.31 83 ALA A N 1
ATOM 589 C CA . ALA A 1 83 ? -7.248 -5.773 20.863 1.00 68.31 83 ALA A CA 1
ATOM 590 C C . ALA A 1 83 ?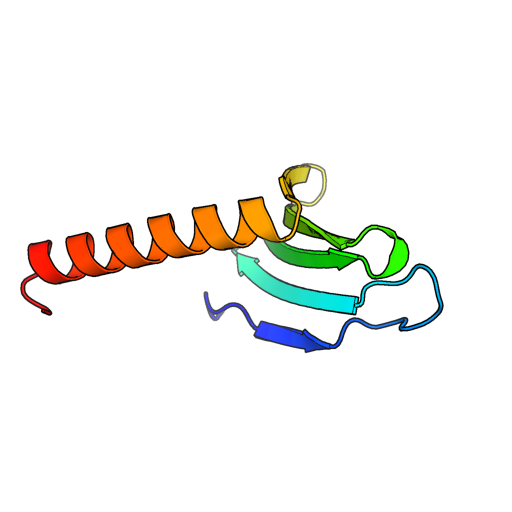 -7.580 -4.830 22.027 1.00 68.31 83 ALA A C 1
ATOM 592 O O . ALA A 1 83 ? -7.434 -5.259 23.195 1.00 68.31 83 ALA A O 1
#

Secondary structure (DSSP, 8-state):
---PPEEEEPS--STTSEEEEEEEEETTEEEEEEEETTT--EEEEEE-SS-EEEEEE-HHHHHHHHHHHHHHHHHHHHHTT--

Foldseek 3Di:
DDQDWDWDQFPDPDQFGWRTKIWGDDVQWIWMWTATNNPQKIKTWIDGPPDIDIDIDHPVRVVVVVVVVVVVVVVVCVVVVND

Radius of gyration: 14.96 Å; chains: 1; bounding box: 29×34×36 Å

Sequence (83 aa):
MSDTFTFTSGANLRPAGLAYESTAFIPGWLASVRVWSASGRITLAMNGHAAHCGMVFDAAQARAVAAELLTAAAAADAAQGRA